Protein AF-A0A4D4JG98-F1 (afdb_monomer)

Radius of gyration: 17.35 Å; Cα contacts (8 Å, |Δi|>4): 56; chains: 1; bounding box: 46×32×38 Å

Secondary structure (DSSP, 8-state):
--HHHHHHHHHHHHHHHHHHHHHS-HHHHHHHHHHHHHHHHHHHHHHHHTT---TTS--HHHHHHHHHHS-TTPPPSS--HHHHHHHHHHH-PPPPGGGTS--

pLDDT: mean 84.41, std 14.31, range [40.66, 97.38]

Sequence (103 aa):
MFLSELNKAVRQRLDDLANIAANGDDHAVTEVARSEMPHLVEAVRRLMAEHEPNERGECPACSRILRRWQRPLRRPKCPCRVYLAARWALFNESPPEVCRSAR

Structure (mmCIF, N/CA/C/O backbone):
data_AF-A0A4D4JG98-F1
#
_entry.id   AF-A0A4D4JG98-F1
#
loop_
_atom_site.group_PDB
_atom_site.id
_atom_site.type_symbol
_atom_site.label_atom_id
_atom_site.label_alt_id
_atom_site.label_comp_id
_atom_site.label_asym_id
_atom_site.label_entity_id
_atom_site.label_seq_id
_atom_site.pdbx_PDB_ins_code
_atom_site.Cartn_x
_atom_site.Cartn_y
_atom_site.Cartn_z
_atom_site.occupancy
_atom_site.B_iso_or_equiv
_atom_site.auth_seq_id
_atom_site.auth_comp_id
_atom_site.auth_asym_id
_atom_site.auth_atom_id
_atom_site.pdbx_PDB_model_num
ATOM 1 N N . MET A 1 1 ? 0.551 18.543 -7.138 1.00 70.81 1 MET A N 1
ATOM 2 C CA . MET A 1 1 ? 0.796 18.019 -5.776 1.00 70.81 1 MET A CA 1
ATOM 3 C C . MET A 1 1 ? 2.249 17.577 -5.700 1.00 70.81 1 MET A C 1
ATOM 5 O O . MET A 1 1 ? 2.688 16.885 -6.610 1.00 70.81 1 MET A O 1
ATOM 9 N N . PHE A 1 2 ? 3.009 18.019 -4.697 1.00 92.62 2 PHE A N 1
ATOM 10 C CA . PHE A 1 2 ? 4.400 17.588 -4.516 1.00 92.62 2 PHE A CA 1
ATOM 11 C C . PHE A 1 2 ? 4.464 16.222 -3.821 1.00 92.62 2 PHE A C 1
ATOM 13 O O . PHE A 1 2 ? 3.530 15.837 -3.116 1.00 92.62 2 PHE A O 1
ATOM 20 N N . LEU A 1 3 ? 5.574 15.498 -3.996 1.00 92.56 3 LEU A N 1
ATOM 21 C CA . LEU A 1 3 ? 5.773 14.178 -3.384 1.00 92.56 3 LEU A CA 1
ATOM 22 C C . LEU A 1 3 ? 5.674 14.223 -1.850 1.00 92.56 3 LEU A C 1
ATOM 24 O O . LEU A 1 3 ? 5.153 13.286 -1.254 1.00 92.56 3 LEU A O 1
ATOM 28 N N . SER A 1 4 ? 6.138 15.306 -1.218 1.00 94.56 4 SER A N 1
ATOM 29 C CA . SER A 1 4 ? 6.030 15.508 0.233 1.00 94.56 4 SER A CA 1
ATOM 30 C C . SER A 1 4 ? 4.576 15.499 0.706 1.00 94.56 4 SER A C 1
ATOM 32 O O . SER A 1 4 ? 4.245 14.783 1.649 1.00 94.56 4 SER A O 1
ATOM 34 N N . GLU A 1 5 ? 3.707 16.231 0.006 1.00 96.44 5 GLU A N 1
ATOM 35 C CA . GLU A 1 5 ? 2.283 16.338 0.329 1.00 96.44 5 GLU A CA 1
ATOM 36 C C . GLU A 1 5 ? 1.558 15.017 0.097 1.00 96.44 5 GLU A C 1
ATOM 38 O O . GLU A 1 5 ? 0.775 14.585 0.939 1.00 96.44 5 GLU A O 1
ATOM 43 N N . LEU A 1 6 ? 1.863 14.330 -1.009 1.00 95.94 6 LEU A N 1
ATOM 44 C CA . LEU A 1 6 ? 1.303 13.009 -1.285 1.00 95.94 6 LEU A CA 1
ATOM 45 C C . LEU A 1 6 ? 1.729 11.992 -0.217 1.00 95.94 6 LEU A C 1
ATOM 47 O O . LEU A 1 6 ? 0.892 11.269 0.313 1.00 95.94 6 LEU A O 1
ATOM 5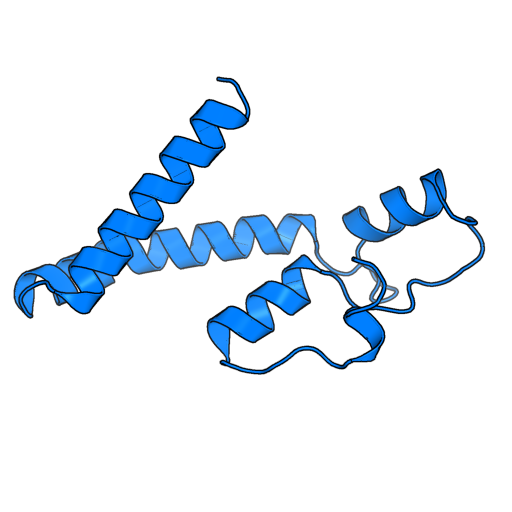1 N N . ASN A 1 7 ? 3.015 11.967 0.145 1.00 94.94 7 ASN A N 1
ATOM 52 C CA . ASN A 1 7 ? 3.531 11.087 1.192 1.00 94.94 7 ASN A CA 1
ATOM 53 C C . ASN A 1 7 ? 2.872 11.372 2.547 1.00 94.94 7 ASN A C 1
ATOM 55 O O . ASN A 1 7 ? 2.518 10.432 3.253 1.00 94.94 7 ASN A O 1
ATOM 59 N N . LYS A 1 8 ? 2.681 12.648 2.904 1.00 97.12 8 LYS A N 1
ATOM 60 C CA . LYS A 1 8 ? 1.991 13.028 4.141 1.00 97.12 8 LYS A CA 1
ATOM 61 C C . LYS A 1 8 ? 0.539 12.550 4.135 1.00 97.12 8 LYS A C 1
ATOM 63 O O . LYS A 1 8 ? 0.123 11.910 5.093 1.00 97.12 8 LYS A O 1
ATOM 68 N N . ALA A 1 9 ? -0.201 12.814 3.059 1.00 96.31 9 ALA A N 1
ATOM 69 C CA . ALA A 1 9 ? -1.605 12.426 2.943 1.00 96.31 9 ALA A CA 1
ATOM 70 C C . ALA A 1 9 ? -1.795 10.901 3.011 1.00 96.31 9 ALA A C 1
ATOM 72 O O . ALA A 1 9 ? -2.655 10.417 3.742 1.00 96.31 9 ALA A O 1
ATOM 73 N N . VAL A 1 10 ? -0.956 10.141 2.298 1.00 95.56 10 VAL A N 1
ATOM 74 C CA . VAL A 1 10 ? -1.000 8.672 2.319 1.00 95.56 10 VAL A CA 1
ATOM 75 C C . VAL A 1 10 ? -0.671 8.133 3.711 1.00 95.56 10 VAL A C 1
ATOM 77 O O . VAL A 1 10 ? -1.382 7.262 4.201 1.00 95.56 10 VAL A O 1
ATOM 80 N N . ARG A 1 11 ? 0.371 8.655 4.372 1.00 95.62 11 ARG A N 1
ATOM 81 C CA . ARG A 1 11 ? 0.746 8.222 5.728 1.00 95.62 11 ARG A CA 1
ATOM 82 C C . ARG A 1 11 ? -0.339 8.520 6.747 1.00 95.62 11 ARG A C 1
ATOM 84 O O . ARG A 1 11 ? -0.719 7.610 7.466 1.00 95.62 11 ARG A O 1
ATOM 91 N N . GLN A 1 12 ? -0.885 9.735 6.730 1.00 97.38 12 GLN A N 1
ATOM 92 C CA . GLN A 1 12 ? -1.976 10.107 7.625 1.00 97.38 12 GLN A CA 1
ATOM 93 C C . GLN A 1 12 ? -3.157 9.145 7.475 1.00 97.38 12 GLN A C 1
ATOM 95 O O . GLN A 1 12 ? -3.649 8.626 8.467 1.00 97.38 12 GLN A O 1
ATOM 100 N N . ARG A 1 13 ? -3.558 8.829 6.235 1.00 95.69 13 ARG A N 1
ATOM 101 C CA . ARG A 1 13 ? -4.652 7.881 5.997 1.00 95.69 13 ARG A CA 1
ATOM 102 C C . ARG A 1 13 ? -4.352 6.491 6.561 1.00 95.69 13 ARG A C 1
ATOM 104 O O . ARG A 1 13 ? -5.244 5.868 7.123 1.00 95.69 13 ARG A O 1
ATOM 111 N N . LEU A 1 14 ? -3.127 5.991 6.396 1.00 95.62 14 LEU A N 1
ATOM 112 C CA . LEU A 1 14 ? -2.732 4.691 6.946 1.00 95.62 14 LEU A CA 1
ATOM 113 C C . LEU A 1 14 ? -2.717 4.701 8.481 1.00 95.62 14 LEU A C 1
ATOM 115 O O . LEU A 1 14 ? -3.186 3.741 9.087 1.00 95.62 14 LEU A O 1
ATOM 119 N N . ASP A 1 15 ? -2.231 5.783 9.090 1.00 96.50 15 ASP A N 1
ATOM 120 C CA . ASP A 1 15 ? -2.188 5.952 10.544 1.00 96.50 15 ASP A CA 1
ATOM 121 C C . ASP A 1 15 ? -3.605 6.032 11.138 1.00 96.50 15 ASP A C 1
ATOM 123 O O . ASP A 1 15 ? -3.880 5.400 12.157 1.00 96.50 15 ASP A O 1
ATOM 127 N N . ASP A 1 16 ? -4.534 6.722 10.468 1.00 95.38 16 ASP A N 1
ATOM 128 C CA . ASP A 1 16 ? -5.938 6.806 10.887 1.00 95.38 16 ASP A CA 1
ATOM 129 C C . ASP A 1 16 ? -6.604 5.419 10.889 1.00 95.38 16 ASP A C 1
ATOM 131 O O . ASP A 1 16 ? -7.254 5.036 11.863 1.00 95.38 16 ASP A O 1
ATOM 135 N N . LEU A 1 17 ? -6.408 4.635 9.819 1.00 95.69 17 LEU A N 1
ATOM 136 C CA . LEU A 1 17 ? -6.944 3.273 9.717 1.00 95.69 17 LEU A CA 1
ATOM 137 C C . LEU A 1 17 ? -6.333 2.342 10.770 1.00 95.69 17 LEU A C 1
ATOM 139 O O . LEU A 1 17 ? -7.052 1.556 11.387 1.00 95.69 17 LEU A O 1
ATOM 143 N N . ALA A 1 18 ? -5.023 2.449 11.004 1.00 94.38 18 ALA A N 1
ATOM 144 C CA . ALA A 1 18 ? -4.335 1.677 12.033 1.00 94.38 18 ALA A CA 1
ATOM 145 C C . ALA A 1 18 ? -4.836 2.033 13.441 1.00 94.38 18 ALA A C 1
ATOM 147 O O . ALA A 1 18 ? -5.032 1.144 14.267 1.00 94.38 18 ALA A O 1
ATOM 148 N N . ASN A 1 19 ? -5.094 3.317 13.704 1.00 96.44 19 ASN A N 1
ATOM 149 C CA . ASN A 1 19 ? -5.635 3.771 14.977 1.00 96.44 19 ASN A CA 1
ATOM 150 C C . ASN A 1 19 ? -7.048 3.228 15.226 1.00 96.44 19 ASN A C 1
ATOM 152 O O . ASN A 1 19 ? -7.326 2.766 16.331 1.00 96.44 19 ASN A O 1
ATOM 156 N N . ILE A 1 20 ? -7.921 3.227 14.211 1.00 96.12 20 ILE A N 1
ATOM 157 C CA . ILE A 1 20 ? -9.264 2.637 14.339 1.00 96.12 20 ILE A CA 1
ATOM 158 C C . ILE A 1 20 ? -9.161 1.133 14.596 1.00 96.12 20 ILE A C 1
ATOM 160 O O . ILE A 1 20 ? -9.807 0.634 15.508 1.00 96.12 20 ILE A O 1
ATOM 164 N N . ALA A 1 21 ? -8.312 0.419 13.854 1.00 93.44 21 ALA A N 1
ATOM 165 C CA . ALA A 1 21 ? -8.129 -1.019 14.041 1.00 93.44 21 ALA A CA 1
ATOM 166 C C . ALA A 1 21 ? -7.580 -1.395 15.433 1.00 93.44 21 ALA A C 1
ATOM 168 O O . ALA A 1 21 ? -7.880 -2.479 15.925 1.00 93.44 21 ALA A O 1
ATOM 169 N N . ALA A 1 22 ? -6.772 -0.529 16.056 1.00 94.56 22 ALA A N 1
ATOM 170 C CA . ALA A 1 22 ? -6.155 -0.791 17.358 1.00 94.56 22 ALA A CA 1
ATOM 171 C C . ALA A 1 22 ? -7.002 -0.331 18.556 1.00 94.56 22 ALA A C 1
ATOM 173 O O . ALA A 1 22 ? -6.972 -0.980 19.599 1.00 94.56 22 ALA A O 1
ATOM 174 N N . ASN A 1 23 ? -7.711 0.794 18.421 1.00 96.50 23 ASN A N 1
ATOM 175 C CA . ASN A 1 23 ? -8.342 1.500 19.543 1.00 96.50 23 ASN A CA 1
ATOM 176 C C . ASN A 1 23 ? -9.852 1.742 19.363 1.00 96.50 23 ASN A C 1
ATOM 178 O O . ASN A 1 23 ? -10.486 2.275 20.272 1.00 96.50 23 ASN A O 1
ATOM 182 N N . GLY A 1 24 ? -10.420 1.431 18.194 1.00 94.62 24 GLY A N 1
ATOM 183 C CA . GLY A 1 24 ? -11.846 1.597 17.915 1.00 94.62 24 GLY A CA 1
ATOM 184 C C . GLY A 1 24 ? -12.706 0.530 18.590 1.00 94.62 24 GLY A C 1
ATOM 185 O O . GLY A 1 24 ? -12.221 -0.539 18.955 1.00 94.62 24 GLY A O 1
ATOM 186 N N . ASP A 1 25 ? -13.999 0.815 18.735 1.00 96.38 25 ASP A N 1
ATOM 187 C CA . ASP A 1 25 ? -14.969 -0.203 19.140 1.00 96.38 25 ASP A CA 1
ATOM 188 C C . ASP A 1 25 ? -15.234 -1.222 18.014 1.00 96.38 25 ASP A C 1
ATOM 190 O O . ASP A 1 25 ? -14.939 -0.981 16.840 1.00 96.38 25 ASP A O 1
ATOM 194 N N . ASP A 1 26 ? -15.816 -2.370 18.368 1.00 96.31 26 ASP A N 1
ATOM 195 C CA . ASP A 1 26 ? -16.062 -3.476 17.433 1.00 96.31 26 ASP A CA 1
ATOM 196 C C . ASP A 1 26 ? -16.895 -3.064 16.208 1.00 96.31 26 ASP A C 1
ATOM 198 O O . ASP A 1 26 ? -16.719 -3.617 15.115 1.00 96.31 26 ASP A O 1
ATOM 202 N N . HIS A 1 27 ? -17.806 -2.098 16.368 1.00 95.06 27 HIS A N 1
ATOM 203 C CA . HIS A 1 27 ? -18.638 -1.614 15.273 1.00 95.06 27 HIS A CA 1
ATOM 204 C C . HIS A 1 27 ? -17.807 -0.793 14.286 1.00 95.06 27 HIS A C 1
ATOM 206 O O . HIS A 1 27 ? -17.792 -1.112 13.095 1.00 95.06 27 HIS A O 1
ATOM 212 N N . ALA A 1 28 ? -17.054 0.186 14.788 1.00 92.75 28 ALA A N 1
ATOM 213 C CA . ALA A 1 28 ? -16.154 1.017 14.000 1.00 92.75 28 ALA A CA 1
ATOM 214 C C . ALA A 1 28 ? -15.082 0.175 13.291 1.00 92.75 28 ALA A C 1
ATOM 216 O O . ALA A 1 28 ? -14.829 0.364 12.100 1.00 92.75 28 ALA A O 1
ATOM 217 N N . VAL A 1 29 ? -14.495 -0.804 13.989 1.00 96.75 29 VAL A N 1
ATOM 218 C CA . VAL A 1 29 ? -13.516 -1.735 13.410 1.00 96.75 29 VAL A CA 1
ATOM 219 C C . VAL A 1 29 ? -14.145 -2.555 12.284 1.00 96.75 29 VAL A C 1
ATOM 221 O O . VAL A 1 29 ? -13.554 -2.678 11.212 1.00 96.75 29 VAL A O 1
ATOM 224 N N . THR A 1 30 ? -15.349 -3.096 12.485 1.00 97.19 30 THR A N 1
ATOM 225 C CA . THR A 1 30 ? -16.031 -3.911 11.467 1.00 97.19 30 THR A CA 1
ATOM 226 C C . THR A 1 30 ? -16.412 -3.090 10.238 1.00 97.19 30 THR A C 1
ATOM 228 O O . THR A 1 30 ? -16.276 -3.569 9.109 1.00 97.19 30 THR A O 1
ATOM 231 N N . GLU A 1 31 ? -16.898 -1.867 10.440 1.00 94.94 31 GLU A N 1
ATOM 232 C CA . GLU A 1 31 ? -17.258 -0.962 9.354 1.00 94.94 31 GLU A CA 1
ATOM 233 C C . GLU A 1 31 ? -16.028 -0.615 8.514 1.00 94.94 31 GLU A C 1
ATOM 235 O O . GLU A 1 31 ? -16.024 -0.873 7.308 1.00 94.94 31 GLU A O 1
ATOM 240 N N . VAL A 1 32 ? -14.950 -0.159 9.162 1.00 94.31 32 VAL A N 1
ATOM 241 C CA . VAL A 1 32 ? -13.673 0.145 8.504 1.00 94.31 32 VAL A CA 1
ATOM 242 C C . VAL A 1 32 ? -13.088 -1.081 7.817 1.00 94.31 32 VAL A C 1
ATOM 244 O O . VAL A 1 32 ? -12.625 -0.988 6.684 1.00 94.31 32 VAL A O 1
ATOM 247 N N . ALA A 1 33 ? -13.139 -2.259 8.438 1.00 93.25 33 ALA A N 1
ATOM 248 C CA . ALA A 1 33 ? -12.643 -3.473 7.806 1.00 93.25 33 ALA A CA 1
ATOM 249 C C . ALA A 1 33 ? -13.388 -3.778 6.495 1.00 93.25 33 ALA A C 1
ATOM 251 O O . ALA A 1 33 ? -12.779 -4.212 5.521 1.00 93.25 33 ALA A O 1
ATOM 252 N N . ARG A 1 34 ? -14.701 -3.538 6.436 1.00 95.38 34 ARG A N 1
ATOM 253 C CA . ARG A 1 34 ? -15.504 -3.809 5.236 1.00 95.38 34 ARG A CA 1
ATOM 254 C C . ARG A 1 34 ? -15.317 -2.759 4.149 1.00 95.38 34 ARG A C 1
ATOM 256 O O . ARG A 1 34 ? -15.246 -3.132 2.979 1.00 95.38 34 ARG A O 1
ATOM 263 N N . SER A 1 35 ? -15.254 -1.482 4.512 1.00 94.31 35 SER A N 1
ATOM 264 C CA . SER A 1 35 ? -15.121 -0.393 3.542 1.00 94.31 35 SER A CA 1
ATOM 265 C C . SER A 1 35 ? -13.677 -0.192 3.079 1.00 94.31 35 SER A C 1
ATOM 267 O O . SER A 1 35 ? -13.443 0.009 1.892 1.00 94.31 35 SER A O 1
ATOM 269 N N . GLU A 1 36 ? -12.691 -0.309 3.970 1.00 94.50 36 GLU A N 1
ATOM 270 C CA . GLU A 1 36 ? -11.316 0.141 3.711 1.00 94.50 36 GLU A CA 1
ATOM 271 C C . GLU A 1 36 ? -10.356 -0.981 3.320 1.00 94.50 36 GLU A C 1
ATOM 273 O O . GLU A 1 36 ? -9.435 -0.752 2.530 1.00 94.50 36 GLU A O 1
ATOM 278 N N . MET A 1 37 ? -10.565 -2.214 3.794 1.00 94.06 37 MET A N 1
ATOM 279 C CA . MET A 1 37 ? -9.695 -3.333 3.404 1.00 94.06 37 MET A CA 1
ATOM 280 C C . MET A 1 37 ? -9.651 -3.573 1.890 1.00 94.06 37 MET A C 1
ATOM 282 O O . MET A 1 37 ? -8.550 -3.790 1.377 1.00 94.06 37 MET A O 1
ATOM 286 N N . PRO A 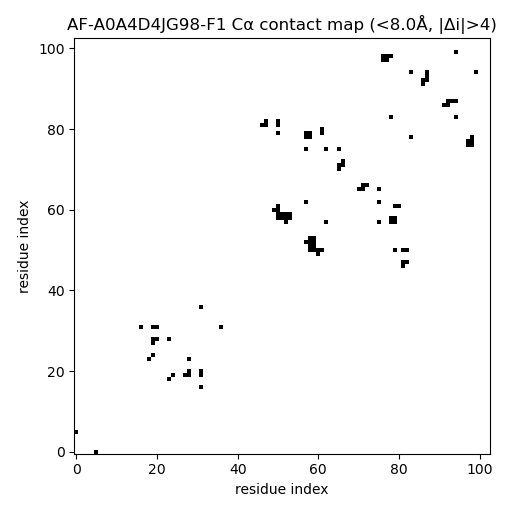1 38 ? -10.766 -3.497 1.131 1.00 95.56 38 PRO A N 1
ATOM 287 C CA . PRO A 1 38 ? -10.708 -3.606 -0.326 1.00 95.56 38 PRO A CA 1
ATOM 288 C C . PRO A 1 38 ? -9.803 -2.543 -0.962 1.00 95.56 38 PRO A C 1
ATOM 290 O O . PRO A 1 38 ? -9.046 -2.849 -1.885 1.00 95.56 38 PRO A O 1
ATOM 293 N N . HIS A 1 39 ? -9.825 -1.314 -0.439 1.00 94.62 39 HIS A N 1
ATOM 294 C CA . HIS A 1 39 ? -8.981 -0.222 -0.918 1.00 94.62 39 HIS A CA 1
ATOM 295 C C . HIS A 1 39 ? -7.503 -0.436 -0.576 1.00 94.62 39 HIS A C 1
ATOM 297 O O . HIS A 1 39 ? -6.646 -0.199 -1.427 1.00 94.62 39 HIS A O 1
ATOM 303 N N . LEU A 1 40 ? -7.192 -0.942 0.622 1.00 94.00 40 LEU A N 1
ATOM 304 C CA . LEU A 1 40 ? -5.824 -1.307 1.000 1.00 94.00 40 LEU A CA 1
ATOM 305 C C . LEU A 1 40 ? -5.274 -2.437 0.121 1.00 94.00 40 LEU A C 1
ATOM 307 O O . LEU A 1 40 ? -4.151 -2.340 -0.376 1.00 94.00 40 LEU A O 1
ATOM 311 N N . VAL A 1 41 ? -6.071 -3.481 -0.125 1.00 94.81 41 VAL A N 1
ATOM 312 C CA . VAL A 1 41 ? -5.692 -4.588 -1.017 1.00 94.81 41 VAL A CA 1
ATOM 313 C C . VAL A 1 41 ? -5.423 -4.076 -2.431 1.00 94.81 41 VAL A C 1
ATOM 315 O O . VAL A 1 41 ? -4.421 -4.454 -3.038 1.00 94.81 41 VAL A O 1
ATOM 318 N N . GLU A 1 42 ? -6.271 -3.190 -2.950 1.00 96.06 42 GLU A N 1
ATOM 319 C CA . GLU A 1 42 ? -6.080 -2.592 -4.272 1.00 96.06 42 GLU A CA 1
ATOM 320 C C . GLU A 1 42 ? -4.833 -1.697 -4.334 1.00 96.06 42 GLU A C 1
ATOM 322 O O . GLU A 1 42 ? -4.063 -1.778 -5.292 1.00 96.06 42 GLU A O 1
ATOM 327 N N . ALA A 1 43 ? -4.570 -0.894 -3.300 1.00 93.94 43 ALA A N 1
ATOM 328 C CA . ALA A 1 43 ? -3.357 -0.084 -3.221 1.00 93.94 43 ALA A CA 1
ATOM 329 C C . ALA A 1 43 ? -2.092 -0.958 -3.261 1.00 93.94 43 ALA A C 1
ATOM 331 O O . ALA A 1 43 ? -1.167 -0.677 -4.026 1.00 93.94 43 ALA A O 1
ATOM 332 N N . VAL A 1 44 ? -2.070 -2.059 -2.501 1.00 94.00 44 VAL A N 1
ATOM 333 C CA . VAL A 1 44 ? -0.960 -3.024 -2.516 1.00 94.00 44 VAL A CA 1
ATOM 334 C C . VAL A 1 44 ? -0.822 -3.684 -3.889 1.00 94.00 44 VAL A C 1
ATOM 336 O O . VAL A 1 44 ? 0.287 -3.750 -4.418 1.00 94.00 44 VAL A O 1
ATOM 339 N N . ARG A 1 45 ? -1.928 -4.115 -4.511 1.00 95.38 45 ARG A N 1
ATOM 340 C CA . ARG A 1 45 ? -1.914 -4.706 -5.861 1.00 95.38 45 ARG A CA 1
ATOM 341 C C . ARG A 1 45 ? -1.331 -3.754 -6.897 1.00 95.38 45 ARG A C 1
ATOM 343 O O . ARG A 1 45 ? -0.488 -4.177 -7.681 1.00 95.38 45 ARG A O 1
ATOM 350 N N . ARG A 1 46 ? -1.715 -2.476 -6.872 1.00 95.44 46 ARG A N 1
ATOM 351 C CA . ARG A 1 46 ? -1.176 -1.454 -7.783 1.00 95.44 46 ARG A CA 1
ATOM 352 C C . ARG A 1 46 ? 0.327 -1.264 -7.610 1.00 95.44 46 ARG A C 1
ATOM 354 O O . ARG A 1 46 ? 1.056 -1.302 -8.596 1.00 95.44 46 ARG A O 1
ATOM 361 N N . LEU A 1 47 ? 0.797 -1.148 -6.367 1.00 91.88 47 LEU A N 1
ATOM 362 C CA . LEU A 1 47 ? 2.231 -1.052 -6.073 1.00 91.88 47 LEU A CA 1
ATOM 363 C C . LEU A 1 47 ? 2.997 -2.299 -6.540 1.00 91.88 47 LEU A C 1
ATOM 365 O O . LEU A 1 47 ? 4.116 -2.197 -7.034 1.00 91.88 47 LEU A O 1
ATOM 369 N N . MET A 1 48 ? 2.408 -3.486 -6.396 1.00 93.69 48 MET A N 1
ATOM 370 C CA . MET A 1 48 ? 3.028 -4.736 -6.839 1.00 93.69 48 MET A CA 1
ATOM 371 C C . MET A 1 48 ? 3.010 -4.910 -8.361 1.00 93.69 48 MET A C 1
ATOM 373 O O . MET A 1 48 ? 3.966 -5.473 -8.894 1.00 93.69 48 MET A O 1
ATOM 377 N N . ALA A 1 49 ? 1.977 -4.422 -9.053 1.00 94.62 49 ALA A N 1
ATOM 378 C CA . ALA A 1 49 ? 1.847 -4.492 -10.509 1.00 94.62 49 ALA A CA 1
ATOM 379 C C . ALA A 1 49 ? 2.965 -3.713 -11.220 1.00 94.62 49 ALA A C 1
ATOM 381 O O . ALA A 1 49 ? 3.566 -4.211 -12.166 1.00 94.62 49 ALA A O 1
ATOM 382 N N . GLU A 1 50 ? 3.353 -2.545 -10.698 1.00 92.44 50 GLU A N 1
ATOM 383 C CA . GLU A 1 50 ? 4.521 -1.796 -11.201 1.00 92.44 50 GLU A CA 1
ATOM 384 C C . GLU A 1 50 ? 5.843 -2.578 -11.080 1.00 92.44 50 GLU A C 1
ATOM 386 O O . GLU A 1 50 ? 6.843 -2.273 -11.738 1.00 92.44 50 GLU A O 1
ATOM 391 N N . HIS A 1 51 ? 5.852 -3.598 -10.225 1.00 93.44 51 HIS A N 1
ATOM 392 C CA . HIS A 1 51 ? 7.006 -4.413 -9.893 1.00 93.44 51 HIS A CA 1
ATOM 393 C C . HIS A 1 51 ? 6.893 -5.863 -10.372 1.00 93.44 51 HIS A C 1
ATOM 395 O O . HIS A 1 51 ? 7.750 -6.671 -9.993 1.00 93.44 51 HIS A O 1
ATOM 401 N N . GLU A 1 52 ? 5.882 -6.186 -11.181 1.00 92.94 52 GLU A N 1
ATOM 402 C CA . GLU A 1 52 ? 5.614 -7.542 -11.650 1.00 92.94 52 GLU A CA 1
ATOM 403 C C . GLU A 1 52 ? 6.868 -8.167 -12.295 1.00 92.94 52 GLU A C 1
ATOM 405 O O . GLU A 1 52 ? 7.566 -7.506 -13.079 1.00 92.94 52 GLU A O 1
ATOM 410 N N . PRO A 1 53 ? 7.228 -9.410 -11.925 1.00 91.25 53 PRO A N 1
ATOM 411 C CA . PRO A 1 53 ? 8.347 -10.099 -12.547 1.00 91.25 53 PRO A CA 1
ATOM 412 C C . PRO A 1 53 ? 8.109 -10.281 -14.048 1.00 91.25 53 PRO A C 1
ATOM 414 O O . PRO A 1 53 ? 7.038 -10.697 -14.473 1.00 91.25 53 PRO A O 1
ATOM 417 N N . ASN A 1 54 ? 9.133 -10.023 -14.858 1.00 88.19 54 ASN A N 1
ATOM 418 C CA . ASN A 1 54 ? 9.105 -10.401 -16.268 1.00 88.19 54 ASN A CA 1
ATOM 419 C C . ASN A 1 54 ? 9.258 -11.926 -16.441 1.00 88.19 54 ASN A C 1
ATOM 421 O O . ASN A 1 54 ? 9.482 -12.659 -15.479 1.00 88.19 54 ASN A O 1
ATOM 425 N N . GLU A 1 55 ? 9.250 -12.402 -17.688 1.00 87.94 55 GLU A N 1
ATOM 426 C CA . GLU A 1 55 ? 9.452 -13.819 -18.048 1.00 87.94 55 GLU A CA 1
ATOM 427 C C . GLU A 1 55 ? 10.730 -14.450 -17.460 1.00 87.94 55 GLU A C 1
ATOM 429 O O . GLU A 1 55 ? 10.837 -15.667 -17.338 1.00 87.94 55 GLU A O 1
ATOM 434 N N . ARG A 1 56 ? 11.723 -13.635 -17.080 1.00 83.06 56 ARG A N 1
ATOM 435 C CA . ARG A 1 56 ? 12.985 -14.084 -16.471 1.00 83.06 56 ARG A CA 1
ATOM 436 C C . ARG A 1 56 ? 12.941 -14.101 -14.939 1.00 83.06 56 ARG A C 1
ATOM 438 O O . ARG A 1 56 ? 13.968 -14.375 -14.320 1.00 83.06 56 ARG A O 1
ATOM 445 N N . GLY A 1 57 ? 11.799 -13.774 -14.333 1.00 85.44 57 GLY A N 1
ATOM 446 C CA . GLY A 1 57 ? 11.629 -13.618 -12.888 1.00 85.44 57 GLY A CA 1
ATOM 447 C C . GLY A 1 57 ? 12.261 -12.340 -12.322 1.00 85.44 57 GLY A C 1
ATOM 448 O O . GLY A 1 57 ? 12.434 -12.219 -11.111 1.00 85.44 57 GLY A O 1
ATOM 449 N N . GLU A 1 58 ? 12.640 -11.382 -13.173 1.00 85.62 58 GLU A N 1
ATOM 450 C CA . GLU A 1 58 ? 13.295 -10.138 -12.763 1.00 85.62 58 GLU A CA 1
ATOM 451 C C . GLU A 1 58 ? 12.288 -8.984 -12.710 1.00 85.62 58 GLU A C 1
ATOM 453 O O . GLU A 1 58 ? 11.474 -8.814 -13.614 1.00 85.62 58 GLU A O 1
ATOM 458 N N . CYS A 1 59 ? 12.385 -8.126 -11.690 1.00 90.25 59 CYS A N 1
ATOM 459 C CA . CYS A 1 59 ? 11.594 -6.897 -11.641 1.00 90.25 59 CYS A CA 1
ATOM 460 C C . CYS A 1 59 ? 12.200 -5.836 -12.588 1.00 90.25 59 CYS A C 1
ATOM 462 O O . CYS A 1 59 ? 13.340 -5.393 -12.363 1.00 90.25 59 CYS A O 1
ATOM 464 N N . PRO A 1 60 ? 11.477 -5.381 -13.628 1.00 85.94 60 PRO A N 1
ATOM 465 C CA . PRO A 1 60 ? 11.985 -4.405 -14.591 1.00 85.94 60 PRO A CA 1
ATOM 466 C C . PRO A 1 60 ? 12.253 -3.037 -13.944 1.00 85.94 60 PRO A C 1
ATOM 468 O O . PRO A 1 60 ? 13.280 -2.415 -14.223 1.00 85.94 60 PRO A O 1
ATOM 471 N N . ALA A 1 61 ? 11.399 -2.597 -13.013 1.00 86.94 61 ALA A N 1
ATOM 472 C CA . ALA A 1 61 ? 11.557 -1.322 -12.313 1.00 86.94 61 ALA A CA 1
ATOM 473 C C . ALA A 1 61 ? 12.857 -1.269 -11.488 1.00 86.94 61 ALA A C 1
ATOM 475 O O . ALA A 1 61 ? 13.639 -0.320 -11.598 1.00 86.94 61 ALA A O 1
ATOM 476 N N . CYS A 1 62 ? 13.143 -2.324 -10.718 1.00 83.88 62 CYS A N 1
ATOM 477 C CA . CYS A 1 62 ? 14.368 -2.413 -9.921 1.00 83.88 62 CYS A CA 1
ATOM 478 C C . CYS A 1 62 ? 15.615 -2.656 -10.787 1.00 83.88 62 CYS A C 1
ATOM 480 O O . CYS A 1 62 ? 16.666 -2.059 -10.544 1.00 83.88 62 CYS A O 1
ATOM 482 N N . SER A 1 63 ? 15.519 -3.507 -11.814 1.00 79.19 63 SER A N 1
ATOM 483 C CA . SER A 1 63 ? 16.658 -3.812 -12.690 1.00 79.19 63 SER A CA 1
ATOM 484 C C . SER A 1 63 ? 17.069 -2.623 -13.565 1.00 79.19 63 SER A C 1
ATOM 486 O O . SER A 1 63 ? 18.264 -2.432 -13.788 1.00 79.19 63 SER A O 1
ATOM 488 N N . ARG A 1 64 ? 16.132 -1.766 -13.999 1.00 76.81 64 ARG A N 1
ATOM 489 C CA . ARG A 1 64 ? 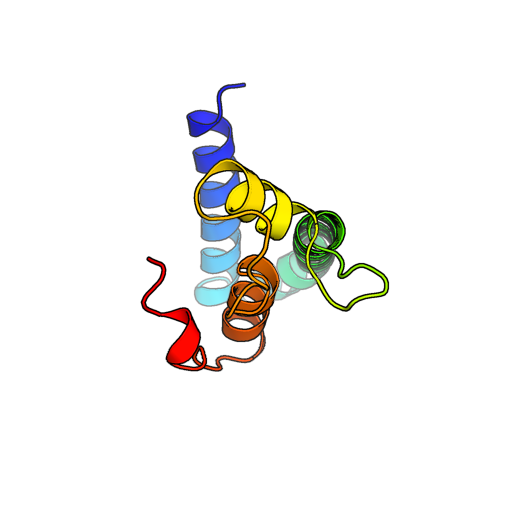16.438 -0.525 -14.735 1.00 76.81 64 ARG A CA 1
ATOM 490 C C . ARG A 1 64 ? 17.342 0.413 -13.935 1.00 76.81 64 ARG A C 1
ATOM 492 O O . ARG A 1 64 ? 18.280 0.984 -14.487 1.00 76.81 64 ARG A O 1
ATOM 499 N N . ILE A 1 65 ? 17.087 0.541 -12.634 1.00 72.25 65 ILE A N 1
ATOM 500 C CA . ILE A 1 65 ? 17.921 1.340 -11.729 1.00 72.25 65 ILE A CA 1
ATOM 501 C C . ILE A 1 65 ? 19.319 0.718 -11.639 1.00 72.25 65 ILE A C 1
ATOM 503 O O . ILE A 1 65 ? 20.309 1.404 -11.875 1.00 72.25 65 ILE A O 1
ATOM 507 N N . LEU A 1 66 ? 19.419 -0.590 -11.393 1.00 70.56 66 LEU A N 1
ATOM 508 C CA . LEU A 1 66 ? 20.714 -1.279 -11.311 1.00 70.56 66 LEU A CA 1
ATOM 509 C C . LEU A 1 66 ? 21.538 -1.149 -12.603 1.00 70.56 66 LEU A C 1
ATOM 511 O O . LEU A 1 66 ? 22.742 -0.890 -12.541 1.00 70.56 66 LEU A O 1
ATOM 515 N N . ARG A 1 67 ? 20.889 -1.244 -13.772 1.00 69.69 67 ARG A N 1
ATOM 516 C CA . ARG A 1 67 ? 21.525 -1.043 -15.085 1.00 69.69 67 ARG A CA 1
ATOM 517 C C . ARG A 1 67 ? 22.094 0.364 -15.258 1.00 69.69 67 ARG A C 1
ATOM 519 O O . ARG A 1 67 ? 23.140 0.499 -15.884 1.00 69.69 67 ARG A O 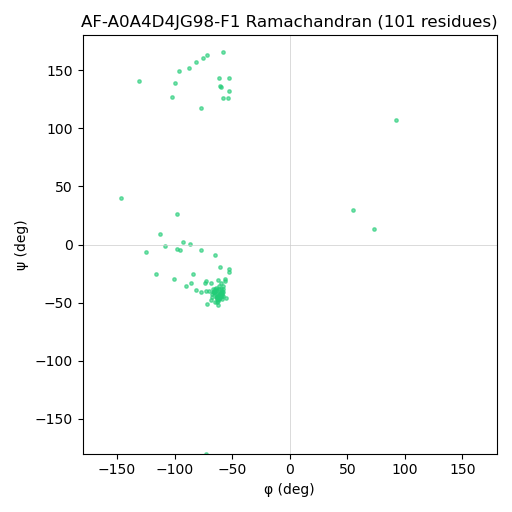1
ATOM 526 N N . ARG A 1 68 ? 21.437 1.389 -14.703 1.00 70.06 68 ARG A N 1
ATOM 527 C CA . ARG A 1 68 ? 21.884 2.788 -14.793 1.00 70.06 68 ARG A CA 1
ATOM 528 C C . ARG A 1 68 ? 23.113 3.077 -13.928 1.00 70.06 68 ARG A C 1
ATOM 530 O O . ARG A 1 68 ? 23.912 3.923 -14.308 1.00 70.06 68 ARG A O 1
ATOM 537 N N . TRP A 1 69 ? 23.265 2.395 -12.790 1.00 65.94 69 TRP A N 1
ATOM 538 C CA . TRP A 1 69 ? 24.229 2.809 -11.763 1.00 65.94 69 TRP A CA 1
ATOM 539 C C . TRP A 1 69 ? 25.368 1.815 -11.481 1.00 65.94 69 TRP A C 1
ATOM 541 O O . TRP A 1 69 ? 26.409 2.254 -11.005 1.00 65.94 69 TRP A O 1
ATOM 551 N N . GLN A 1 70 ? 25.224 0.498 -11.716 1.00 59.94 70 GLN A N 1
ATOM 552 C CA . GLN A 1 70 ? 26.146 -0.482 -11.098 1.00 59.94 70 GLN A CA 1
ATOM 553 C C . GLN A 1 70 ? 26.471 -1.749 -11.915 1.00 59.94 70 GLN A C 1
ATOM 555 O O . GLN A 1 70 ? 26.693 -2.813 -11.341 1.00 59.94 70 GLN A O 1
ATOM 560 N N . ARG A 1 71 ? 26.660 -1.615 -13.234 1.00 57.12 71 ARG A N 1
ATOM 561 C CA . ARG A 1 71 ? 27.102 -2.660 -14.195 1.00 57.12 71 ARG A CA 1
ATOM 562 C C . ARG A 1 71 ? 25.935 -3.412 -14.864 1.00 57.12 71 ARG A C 1
ATOM 564 O O . ARG A 1 71 ? 25.353 -4.307 -14.253 1.00 57.12 71 ARG A O 1
ATOM 571 N N . PRO A 1 72 ? 25.660 -3.154 -16.159 1.00 57.84 72 PRO A N 1
ATOM 572 C CA . PRO A 1 72 ? 24.531 -3.745 -16.891 1.00 57.84 72 PRO A CA 1
ATOM 573 C C . PRO A 1 72 ? 24.608 -5.274 -17.078 1.00 57.84 72 PRO A C 1
ATOM 575 O O . PRO A 1 72 ? 23.634 -5.880 -17.515 1.00 57.84 72 PRO A O 1
ATOM 578 N N . LEU A 1 73 ? 25.741 -5.897 -16.732 1.00 57.25 73 LEU A N 1
ATOM 579 C CA . LEU A 1 73 ? 26.016 -7.331 -16.885 1.00 57.25 73 LEU A CA 1
ATOM 580 C C . LEU A 1 73 ? 25.731 -8.170 -15.625 1.00 57.25 73 LEU A C 1
ATOM 582 O O . LEU A 1 73 ? 25.880 -9.388 -15.670 1.00 57.25 73 LEU A O 1
ATOM 586 N N . ARG A 1 74 ? 25.366 -7.564 -14.485 1.00 59.44 74 ARG A N 1
ATOM 587 C CA . ARG A 1 74 ? 25.113 -8.316 -13.244 1.00 59.44 74 ARG A CA 1
ATOM 588 C C . ARG A 1 74 ? 23.622 -8.483 -12.972 1.00 59.44 74 AR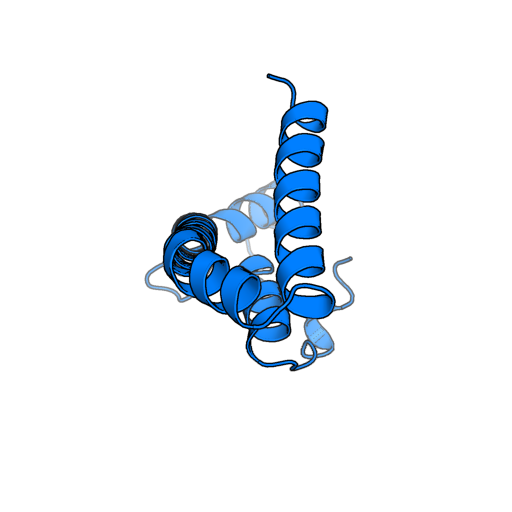G A C 1
ATOM 590 O O . ARG A 1 74 ? 22.890 -7.501 -12.880 1.00 59.44 74 ARG A O 1
ATOM 597 N N . ARG A 1 75 ? 23.200 -9.736 -12.769 1.00 63.03 75 ARG A N 1
ATOM 598 C CA . ARG A 1 75 ? 21.872 -10.057 -12.230 1.00 63.03 75 ARG A CA 1
ATOM 599 C C . ARG A 1 75 ? 21.698 -9.467 -10.823 1.00 63.03 75 ARG A C 1
ATOM 601 O O . ARG A 1 75 ? 22.664 -9.478 -10.050 1.00 63.03 75 ARG A O 1
ATOM 608 N N . PRO A 1 76 ? 20.491 -8.988 -10.463 1.00 64.62 76 PRO A N 1
ATOM 609 C CA . PRO A 1 76 ? 20.196 -8.571 -9.098 1.00 64.62 76 PRO A CA 1
ATOM 610 C C . PRO A 1 76 ? 20.436 -9.743 -8.140 1.00 64.62 76 PRO A C 1
ATOM 612 O O . PRO A 1 76 ? 19.884 -10.82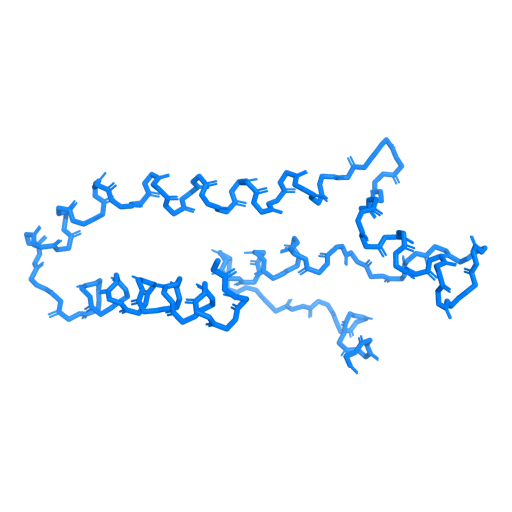2 -8.329 1.00 64.62 76 PRO A O 1
ATOM 615 N N . LYS A 1 77 ? 21.255 -9.541 -7.102 1.00 67.94 77 LYS A N 1
ATOM 616 C CA . LYS A 1 77 ? 21.488 -10.555 -6.054 1.00 67.94 77 LYS A CA 1
ATOM 617 C C . LYS A 1 77 ? 20.339 -10.654 -5.044 1.00 67.94 77 LYS A C 1
ATOM 619 O O . LYS A 1 77 ? 20.397 -11.466 -4.130 1.00 67.94 77 LYS A O 1
ATOM 624 N N . CYS A 1 78 ? 19.343 -9.780 -5.160 1.00 69.25 78 CYS A N 1
ATOM 625 C CA . CYS A 1 78 ? 18.248 -9.625 -4.213 1.00 69.25 78 CYS A CA 1
ATOM 626 C C . CYS A 1 78 ? 16.916 -9.621 -4.975 1.00 69.25 78 CYS A C 1
ATOM 628 O O . CYS A 1 78 ? 16.850 -8.994 -6.039 1.00 69.25 78 CYS A O 1
ATOM 630 N N . PRO A 1 79 ? 15.858 -10.254 -4.438 1.00 79.81 79 PRO A N 1
ATOM 631 C CA . PRO A 1 79 ? 14.505 -10.100 -4.952 1.00 79.81 79 PRO A CA 1
ATOM 632 C C . PRO A 1 79 ? 14.041 -8.637 -4.940 1.00 79.81 79 PRO A C 1
ATOM 634 O O . PRO A 1 79 ? 14.634 -7.764 -4.301 1.00 79.81 79 PRO A O 1
ATOM 637 N N . CYS A 1 80 ? 12.948 -8.372 -5.653 1.00 87.38 80 CYS A N 1
ATOM 638 C CA . CYS A 1 80 ? 12.333 -7.052 -5.717 1.00 87.38 80 CYS A CA 1
ATOM 639 C C . CYS A 1 80 ? 12.038 -6.497 -4.310 1.00 87.38 80 CYS A C 1
ATOM 641 O O . CYS A 1 80 ? 11.355 -7.148 -3.519 1.00 87.38 80 CYS A O 1
ATOM 643 N N . ARG A 1 81 ? 12.518 -5.279 -4.004 1.00 85.81 81 ARG A N 1
ATOM 644 C CA . ARG A 1 81 ? 12.371 -4.670 -2.665 1.00 85.81 81 ARG A CA 1
ATOM 645 C C . ARG A 1 81 ? 10.907 -4.493 -2.254 1.00 85.81 81 ARG A C 1
ATOM 647 O O . ARG A 1 81 ? 10.610 -4.631 -1.075 1.00 85.81 81 ARG A O 1
ATOM 654 N N . VAL A 1 82 ? 10.010 -4.234 -3.209 1.00 91.50 82 VAL A N 1
ATOM 655 C CA . VAL A 1 82 ? 8.567 -4.095 -2.950 1.00 91.50 82 VAL A CA 1
ATOM 656 C C . VAL A 1 82 ? 7.945 -5.429 -2.550 1.00 91.50 82 VAL A C 1
ATOM 658 O O . VAL A 1 82 ? 7.288 -5.501 -1.520 1.00 91.50 82 VAL A O 1
ATOM 661 N N . TYR A 1 83 ? 8.224 -6.506 -3.290 1.00 90.12 83 TYR A N 1
ATOM 662 C CA . TYR A 1 83 ? 7.740 -7.846 -2.936 1.00 90.12 83 TYR A CA 1
ATOM 663 C C . TYR A 1 83 ? 8.317 -8.337 -1.604 1.00 90.12 83 TYR A C 1
ATOM 665 O O . TYR A 1 83 ? 7.609 -8.963 -0.822 1.00 90.12 83 TYR A O 1
ATOM 673 N N . LEU A 1 84 ? 9.585 -8.029 -1.322 1.00 89.00 84 LEU A N 1
ATOM 674 C CA . LEU A 1 84 ? 10.197 -8.320 -0.026 1.00 89.00 84 LEU A CA 1
ATOM 675 C C . LEU A 1 84 ? 9.497 -7.574 1.116 1.00 89.00 84 LEU A C 1
ATOM 677 O O . LEU A 1 84 ? 9.125 -8.201 2.101 1.00 89.00 84 LEU A O 1
ATOM 681 N N . ALA A 1 85 ? 9.275 -6.266 0.968 1.00 89.44 85 ALA A N 1
ATOM 682 C CA . ALA A 1 85 ? 8.579 -5.468 1.973 1.00 89.44 85 ALA A CA 1
ATOM 683 C C . ALA A 1 85 ? 7.137 -5.950 2.195 1.00 89.44 85 ALA A C 1
ATOM 685 O O . ALA A 1 85 ? 6.719 -6.103 3.340 1.00 89.44 85 ALA A O 1
ATOM 686 N N . ALA A 1 86 ? 6.404 -6.248 1.116 1.00 90.44 86 ALA A N 1
ATOM 687 C CA . ALA A 1 86 ? 5.051 -6.790 1.189 1.00 90.44 86 ALA A CA 1
ATOM 688 C C . ALA A 1 86 ? 5.027 -8.146 1.905 1.00 90.44 86 ALA A C 1
ATOM 690 O O . ALA A 1 86 ? 4.197 -8.358 2.784 1.00 90.44 86 ALA A O 1
ATOM 691 N N . ARG A 1 87 ? 5.975 -9.041 1.593 1.00 88.56 87 ARG A N 1
ATOM 692 C CA . ARG A 1 87 ? 6.094 -10.33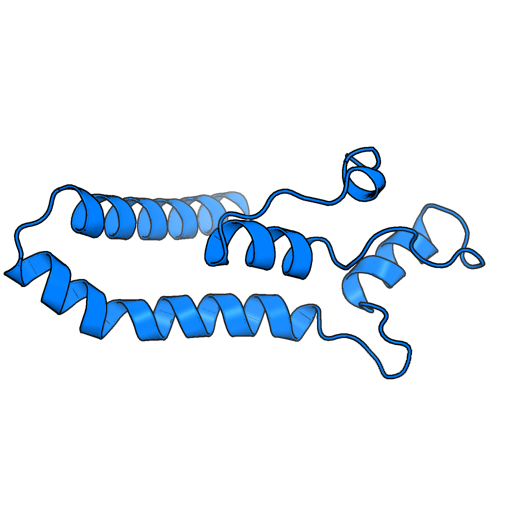1 2.280 1.00 88.56 87 ARG A CA 1
ATOM 693 C C . ARG A 1 87 ? 6.301 -10.147 3.783 1.00 88.56 87 ARG A C 1
ATOM 695 O O . ARG A 1 87 ? 5.658 -10.831 4.568 1.00 88.56 87 ARG A O 1
ATOM 702 N N . TRP A 1 88 ? 7.159 -9.218 4.195 1.00 86.38 88 TRP A N 1
ATOM 703 C CA . TRP A 1 88 ? 7.392 -8.985 5.624 1.00 86.38 88 TRP A CA 1
ATOM 704 C C . TRP A 1 88 ? 6.170 -8.408 6.318 1.00 86.38 88 TRP A C 1
ATOM 706 O O . TRP A 1 88 ? 5.793 -8.890 7.378 1.00 86.38 88 TRP A O 1
ATOM 716 N N . ALA A 1 89 ? 5.530 -7.413 5.705 1.00 87.56 89 ALA A N 1
ATOM 717 C CA . ALA A 1 89 ? 4.365 -6.762 6.287 1.00 87.56 89 ALA A CA 1
ATOM 718 C C . ALA A 1 89 ? 3.151 -7.702 6.389 1.00 87.56 89 ALA A C 1
ATOM 720 O O . ALA A 1 89 ? 2.430 -7.650 7.377 1.00 87.56 89 ALA A O 1
ATOM 721 N N . LEU A 1 90 ? 2.931 -8.566 5.391 1.00 87.25 90 LEU A N 1
ATOM 722 C CA . LEU A 1 90 ? 1.755 -9.442 5.336 1.00 87.25 90 LEU A CA 1
ATOM 723 C C . LEU A 1 90 ? 1.935 -10.761 6.094 1.00 87.25 90 LEU A C 1
ATOM 725 O O . LEU A 1 90 ? 0.963 -11.279 6.632 1.00 87.25 90 LEU A O 1
ATOM 729 N N . PHE A 1 91 ? 3.152 -11.312 6.131 1.00 87.38 91 PHE A N 1
ATOM 730 C CA . PHE A 1 91 ? 3.418 -12.621 6.745 1.00 87.38 91 PHE A CA 1
ATOM 731 C C . PHE A 1 91 ? 4.191 -12.538 8.066 1.00 87.38 91 PHE A C 1
ATOM 733 O O . PHE A 1 91 ? 4.456 -13.569 8.675 1.00 87.38 91 PHE A O 1
ATOM 740 N N . ASN A 1 92 ? 4.564 -11.334 8.517 1.00 78.00 92 ASN A N 1
ATOM 741 C CA . ASN A 1 92 ? 5.405 -11.121 9.701 1.00 78.00 92 ASN A CA 1
ATOM 742 C C . ASN A 1 92 ? 6.748 -11.889 9.640 1.00 78.00 92 ASN A C 1
ATOM 744 O O . ASN A 1 92 ? 7.315 -12.298 10.651 1.00 78.00 92 ASN A O 1
ATOM 748 N N . GLU A 1 93 ? 7.264 -12.107 8.428 1.00 76.25 93 GLU A N 1
ATOM 749 C CA . GLU A 1 93 ? 8.538 -12.786 8.182 1.00 76.25 93 GLU A CA 1
ATOM 750 C C . GLU A 1 93 ? 9.673 -11.769 8.010 1.00 76.25 93 GLU A C 1
ATOM 752 O O . GLU A 1 93 ? 9.473 -10.676 7.489 1.00 76.25 93 GLU A O 1
ATOM 757 N N . SER A 1 94 ? 10.899 -12.123 8.395 1.00 62.81 94 SER A N 1
ATOM 758 C CA . SER A 1 94 ? 12.077 -11.268 8.185 1.00 62.81 94 SER A CA 1
ATOM 759 C C . SER A 1 94 ? 12.749 -11.488 6.811 1.00 62.81 94 SER A C 1
ATOM 761 O O . SER A 1 94 ? 12.735 -12.603 6.294 1.00 62.81 94 SER A O 1
ATOM 763 N N . PRO A 1 95 ? 13.425 -10.469 6.230 1.00 61.84 95 PRO A N 1
ATOM 764 C CA . PRO A 1 95 ? 14.254 -10.606 5.024 1.00 61.84 95 PRO A CA 1
ATOM 765 C C . PRO A 1 95 ? 15.296 -11.711 5.137 1.00 61.84 95 PRO A C 1
ATOM 767 O O . PRO A 1 95 ? 15.972 -11.738 6.172 1.00 61.84 95 PRO A O 1
ATOM 770 N N . PRO A 1 96 ? 15.598 -12.455 4.052 1.00 61.81 96 PRO A N 1
ATOM 771 C CA . PRO A 1 96 ? 16.892 -13.120 3.957 1.00 61.8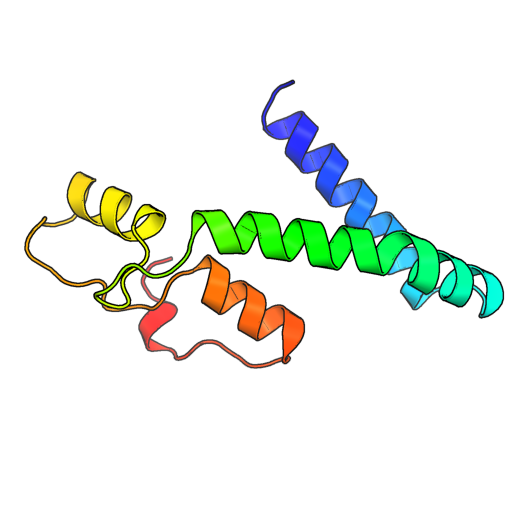1 96 PRO A CA 1
ATOM 772 C C . PRO A 1 96 ? 18.019 -12.071 4.023 1.00 61.81 96 PRO A C 1
ATOM 774 O O . PRO A 1 96 ? 17.952 -11.019 3.374 1.00 61.81 96 PRO A O 1
ATOM 777 N N . GLU A 1 97 ? 19.063 -12.346 4.810 1.00 60.28 97 GLU A N 1
ATOM 778 C CA . GLU A 1 97 ? 20.159 -11.406 5.120 1.00 60.28 97 GLU A CA 1
ATOM 779 C C . GLU A 1 97 ? 20.880 -10.859 3.884 1.00 60.28 97 GLU A C 1
ATOM 781 O O . GLU A 1 97 ? 21.302 -9.702 3.871 1.00 60.28 97 GLU A O 1
ATOM 786 N N . VAL A 1 98 ? 20.915 -11.645 2.804 1.00 58.72 98 VAL A N 1
ATOM 787 C CA . VAL A 1 98 ? 21.491 -11.294 1.495 1.00 58.72 98 VAL A CA 1
ATOM 788 C C . VAL A 1 98 ? 20.933 -9.972 0.940 1.00 58.72 98 VAL A C 1
ATOM 790 O O . VAL A 1 98 ? 21.603 -9.297 0.164 1.00 58.72 98 VAL A O 1
ATOM 793 N N . CYS A 1 99 ? 19.735 -9.563 1.372 1.00 60.06 99 CYS A N 1
ATOM 794 C CA . CYS A 1 99 ? 19.060 -8.344 0.921 1.00 60.06 99 CYS A CA 1
ATOM 795 C C . CYS A 1 99 ? 19.228 -7.133 1.851 1.00 60.06 99 CYS A C 1
ATOM 797 O O . CYS A 1 99 ? 18.733 -6.049 1.533 1.00 60.06 99 CYS A O 1
ATOM 799 N N . ARG A 1 100 ? 19.892 -7.285 3.006 1.00 54.81 100 ARG A N 1
ATOM 800 C CA . ARG A 1 100 ? 20.029 -6.212 4.007 1.00 54.81 100 ARG A CA 1
ATOM 801 C C . ARG A 1 100 ? 21.180 -5.248 3.707 1.00 54.81 100 ARG A C 1
ATOM 803 O O . ARG A 1 100 ? 21.080 -4.090 4.097 1.00 54.81 100 ARG A O 1
ATOM 810 N N . SER A 1 101 ? 22.214 -5.685 2.980 1.00 47.16 101 SER A N 1
ATOM 811 C CA . SER A 1 101 ? 23.449 -4.912 2.743 1.00 47.16 101 SER A CA 1
ATOM 812 C C . SER A 1 101 ? 23.408 -3.951 1.543 1.00 47.16 101 SER A C 1
ATOM 814 O O . SER A 1 101 ? 24.413 -3.315 1.246 1.00 47.16 101 SER A O 1
ATOM 816 N N . ALA A 1 102 ? 22.291 -3.870 0.813 1.00 49.09 102 ALA A N 1
ATOM 817 C CA . ALA A 1 102 ? 22.109 -2.951 -0.320 1.00 49.09 102 ALA A CA 1
ATOM 818 C C . ALA A 1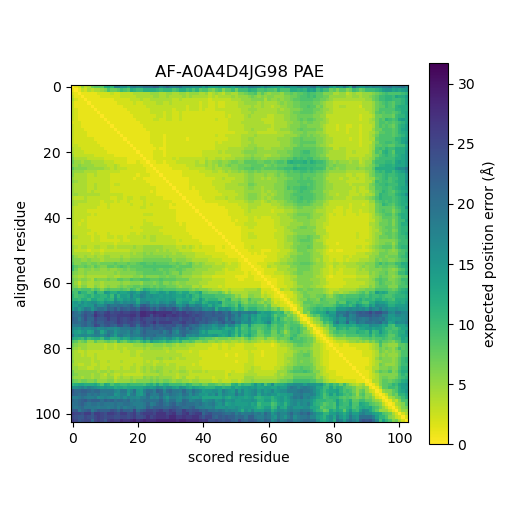 102 ? 21.352 -1.669 0.088 1.00 49.09 102 ALA A C 1
ATOM 820 O O . ALA A 1 102 ? 20.610 -1.100 -0.718 1.00 49.09 102 ALA A O 1
ATOM 821 N N . ARG A 1 103 ? 21.442 -1.301 1.370 1.00 40.66 103 ARG A N 1
ATOM 822 C CA . ARG A 1 103 ? 20.706 -0.202 1.992 1.00 40.66 103 ARG A CA 1
ATOM 823 C C . ARG A 1 103 ? 21.549 1.064 2.018 1.00 40.66 103 ARG A C 1
ATOM 825 O O . ARG A 1 103 ? 22.762 0.939 2.280 1.00 40.66 103 ARG A O 1
#

Solvent-accessible surface area (backbone atoms only — not comparable to full-atom values): 6225 Å² total; per-residue (Å²): 136,55,70,69,58,52,52,48,54,54,49,51,53,53,50,52,53,50,46,36,69,75,71,46,54,74,66,60,33,52,51,47,52,66,68,44,44,63,53,53,53,49,52,50,49,54,62,46,57,70,45,47,58,46,102,84,69,45,28,59,61,65,48,54,53,44,47,75,74,70,54,76,86,64,78,78,86,47,77,53,68,65,62,52,51,50,47,26,72,75,68,75,46,80,77,66,70,80,58,62,81,86,113

Mean predicted aligned error: 7.07 Å

Foldseek 3Di:
DDPVVVVVVVVVVVVVLVCCCVPNDPVSNVVCCVPPVVVVVVVLVVVVVQQDQDPVRHGPVVLVVCCVPPPNPDDDQAHDPSVQVCCCVVVVDHDDPSPVVVD

Organism: NCBI:txid1931992